Protein AF-A0A7K7DND2-F1 (afdb_monomer_lite)

InterPro domains:
  IPR000719 Protein kinase domain [PF00069] (2-80)
  IPR000719 Protein kinase domain [PS50011] (1-81)
  IPR011009 Protein kinase-like domain superfamily [SSF56112] (2-79)
  IPR051138 PIM Serine/Threonine Kinase [PTHR22984] (1-78)

Foldseek 3Di:
DALCCVVPVDDDPQLVVLLVVLQVLCCVQVVDGQCPPPPPPDLPDRDDDPPDDPLSVVSSCQSSPNDSVSHDGPVVVVVRD

Structure (mmCIF, N/CA/C/O backbone):
data_AF-A0A7K7DND2-F1
#
_entry.id   AF-A0A7K7DND2-F1
#
loop_
_atom_site.group_PDB
_atom_site.id
_atom_site.type_symbol
_atom_site.label_atom_id
_atom_site.label_alt_id
_atom_site.label_comp_id
_atom_site.label_asym_id
_atom_site.label_entity_id
_atom_site.label_seq_id
_atom_site.pdbx_PDB_ins_code
_atom_site.Cartn_x
_atom_site.Cartn_y
_atom_site.Cartn_z
_atom_site.occupancy
_atom_site.B_iso_or_equiv
_atom_site.auth_seq_id
_atom_site.auth_comp_id
_atom_site.auth_asym_id
_atom_site.auth_atom_id
_atom_site.pdbx_PDB_model_num
ATOM 1 N N . ALA A 1 1 ? 1.166 3.770 -8.218 1.00 85.06 1 ALA A N 1
ATOM 2 C CA . ALA A 1 1 ? 2.248 2.827 -8.568 1.00 85.06 1 ALA A CA 1
ATOM 3 C C . ALA A 1 1 ? 3.237 2.783 -7.414 1.00 85.06 1 ALA A C 1
ATOM 5 O O . ALA A 1 1 ? 3.351 3.810 -6.748 1.00 85.06 1 ALA A O 1
ATOM 6 N N . PRO A 1 2 ? 3.902 1.649 -7.155 1.00 92.69 2 PRO A N 1
ATOM 7 C CA . PRO A 1 2 ? 4.896 1.576 -6.095 1.00 92.69 2 PRO A CA 1
ATOM 8 C C . PRO A 1 2 ? 6.155 2.404 -6.451 1.00 92.69 2 PRO A C 1
ATOM 10 O O . PRO A 1 2 ? 6.373 2.710 -7.635 1.00 92.69 2 PRO A O 1
ATOM 13 N N . PRO A 1 3 ? 6.974 2.808 -5.464 1.00 91.56 3 PRO A N 1
ATOM 14 C CA . PRO A 1 3 ? 8.138 3.670 -5.680 1.00 91.56 3 PRO A CA 1
ATOM 15 C C . PRO A 1 3 ? 9.148 3.093 -6.679 1.00 91.56 3 PRO A C 1
ATOM 17 O O . PRO A 1 3 ? 9.637 3.823 -7.541 1.00 91.56 3 PRO A O 1
ATOM 20 N N . GLU A 1 4 ? 9.409 1.785 -6.623 1.00 93.31 4 GLU A N 1
ATOM 21 C CA . GLU A 1 4 ? 10.364 1.085 -7.487 1.00 93.31 4 GLU A CA 1
ATOM 22 C C . GLU A 1 4 ? 9.985 1.149 -8.973 1.00 93.31 4 GLU A C 1
ATOM 24 O O . GLU A 1 4 ? 10.859 1.324 -9.818 1.00 93.31 4 GLU A O 1
ATOM 29 N N . TRP A 1 5 ? 8.689 1.144 -9.304 1.00 93.69 5 TRP A N 1
ATOM 30 C CA . TRP A 1 5 ? 8.236 1.356 -10.681 1.00 93.69 5 TRP A CA 1
ATOM 31 C C . TRP A 1 5 ? 8.600 2.757 -11.169 1.00 93.69 5 TRP A C 1
ATOM 33 O O . TRP A 1 5 ? 9.087 2.933 -12.282 1.00 93.69 5 TRP A O 1
ATOM 43 N N . THR A 1 6 ? 8.374 3.759 -10.320 1.00 89.00 6 THR A N 1
ATOM 44 C CA . THR A 1 6 ? 8.633 5.162 -10.663 1.00 89.00 6 THR A CA 1
ATOM 45 C C . THR A 1 6 ? 10.132 5.439 -10.775 1.00 89.00 6 THR A C 1
ATOM 47 O O . THR A 1 6 ? 10.541 6.265 -11.586 1.00 89.00 6 THR A O 1
ATOM 50 N N . HIS A 1 7 ? 10.950 4.764 -9.963 1.00 88.31 7 HIS A N 1
ATOM 51 C CA . HIS A 1 7 ? 12.389 4.998 -9.902 1.00 88.31 7 HIS A CA 1
ATOM 52 C C . HIS A 1 7 ? 13.193 4.147 -10.895 1.00 88.31 7 HIS A C 1
ATOM 54 O O . HIS A 1 7 ? 14.121 4.658 -11.516 1.00 88.31 7 HIS A O 1
ATOM 60 N N . PHE A 1 8 ? 12.830 2.875 -11.068 1.00 92.69 8 PHE A N 1
ATOM 61 C CA . PHE A 1 8 ? 13.602 1.908 -11.852 1.00 92.69 8 PHE A CA 1
ATOM 62 C C . PHE A 1 8 ? 12.879 1.393 -13.103 1.00 92.69 8 PHE A C 1
ATOM 64 O O . PHE A 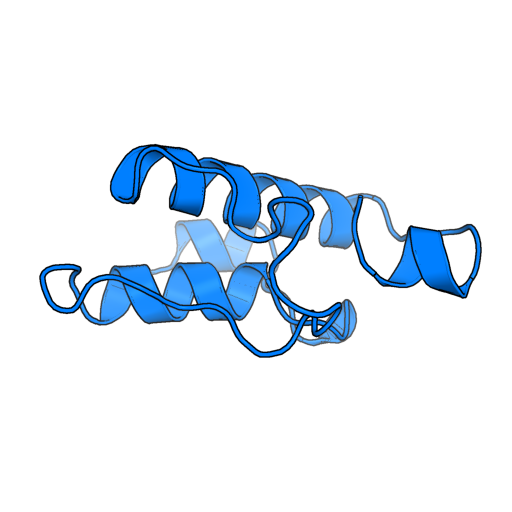1 8 ? 13.512 0.770 -13.952 1.00 92.69 8 PHE A O 1
ATOM 71 N N . GLY A 1 9 ? 11.570 1.625 -13.238 1.00 94.88 9 GLY A N 1
ATOM 72 C CA . GLY A 1 9 ? 10.776 1.119 -14.364 1.00 94.88 9 GLY A CA 1
ATOM 73 C C . GLY A 1 9 ? 10.450 -0.375 -14.289 1.00 94.88 9 GLY A C 1
ATOM 74 O O . GLY A 1 9 ? 10.001 -0.951 -15.276 1.00 94.88 9 GLY A O 1
ATOM 75 N N . TRP A 1 10 ? 10.666 -1.020 -13.140 1.00 95.44 10 TRP A N 1
ATOM 76 C CA . TRP A 1 10 ? 10.300 -2.416 -12.895 1.00 95.44 10 TRP A CA 1
ATOM 77 C C . TRP A 1 10 ? 9.904 -2.623 -11.428 1.00 95.44 10 TRP A C 1
ATOM 79 O O . TRP A 1 10 ? 10.204 -1.797 -10.568 1.00 95.44 10 TRP A O 1
ATOM 89 N N . TYR A 1 11 ? 9.180 -3.707 -11.152 1.00 96.94 11 TYR A N 1
ATOM 90 C CA . TYR A 1 11 ? 8.762 -4.094 -9.805 1.00 96.94 11 TYR A CA 1
ATOM 91 C C . TYR A 1 11 ? 8.556 -5.609 -9.715 1.00 96.94 11 TYR A C 1
ATOM 93 O O . TYR A 1 11 ? 8.283 -6.270 -10.719 1.00 96.94 11 TYR A O 1
ATOM 101 N N . HIS A 1 12 ? 8.630 -6.152 -8.500 1.00 96.06 12 HIS A N 1
ATOM 102 C CA . HIS A 1 12 ? 8.187 -7.516 -8.214 1.00 96.06 12 HIS A CA 1
ATOM 103 C C . HIS A 1 12 ? 6.677 -7.533 -7.961 1.00 96.06 12 HIS A C 1
ATOM 105 O O . HIS A 1 12 ? 6.169 -6.730 -7.178 1.00 96.06 12 HIS A O 1
ATOM 111 N N . GLY A 1 13 ? 5.954 -8.437 -8.630 1.00 96.44 13 GLY A N 1
ATOM 112 C CA . GLY A 1 13 ? 4.486 -8.469 -8.603 1.00 96.44 13 GLY A CA 1
ATOM 113 C C . GLY A 1 13 ? 3.896 -8.627 -7.200 1.00 96.44 13 GLY A C 1
ATOM 114 O O . GLY A 1 13 ? 2.927 -7.951 -6.867 1.00 96.44 13 GLY A O 1
ATOM 115 N N . GLU A 1 14 ? 4.515 -9.455 -6.362 1.00 96.31 14 GLU A N 1
ATOM 116 C CA . GLU A 1 14 ? 4.095 -9.675 -4.975 1.00 96.31 14 GLU A CA 1
ATOM 117 C C . GLU A 1 14 ? 4.224 -8.395 -4.137 1.00 96.31 14 GLU A C 1
ATOM 119 O O . GLU A 1 14 ? 3.222 -7.864 -3.662 1.00 96.31 14 GLU A O 1
ATOM 124 N N . ALA A 1 15 ? 5.420 -7.804 -4.073 1.00 96.81 15 ALA A N 1
ATOM 125 C CA . ALA A 1 15 ? 5.646 -6.558 -3.340 1.00 96.81 15 ALA A CA 1
ATOM 126 C C . ALA A 1 15 ? 4.784 -5.390 -3.861 1.00 96.81 15 ALA A C 1
ATOM 128 O O . ALA A 1 15 ? 4.359 -4.529 -3.087 1.00 96.81 15 ALA A O 1
ATOM 129 N N . ALA A 1 16 ? 4.503 -5.341 -5.167 1.00 96.75 16 ALA A N 1
ATOM 130 C CA . ALA A 1 16 ? 3.608 -4.346 -5.760 1.00 96.75 16 ALA A CA 1
ATOM 131 C C . ALA A 1 16 ? 2.127 -4.591 -5.415 1.00 96.75 16 ALA A C 1
ATOM 133 O O . ALA A 1 16 ? 1.349 -3.637 -5.302 1.00 96.75 16 ALA A O 1
ATOM 134 N N . THR A 1 17 ? 1.734 -5.852 -5.225 1.00 96.88 17 THR A N 1
ATOM 135 C CA . THR A 1 17 ? 0.400 -6.223 -4.739 1.00 96.88 17 THR A CA 1
ATOM 136 C C . THR A 1 17 ? 0.225 -5.754 -3.302 1.00 96.88 17 THR A C 1
ATOM 138 O O . THR A 1 17 ? -0.742 -5.054 -3.016 1.00 96.88 17 THR A O 1
ATOM 141 N N . ILE A 1 18 ? 1.203 -6.023 -2.436 1.00 97.88 18 ILE A N 1
ATOM 142 C CA . ILE A 1 18 ? 1.209 -5.577 -1.035 1.00 97.88 18 ILE A CA 1
ATOM 143 C C . ILE A 1 18 ? 1.134 -4.053 -0.934 1.00 97.88 18 ILE A C 1
ATOM 145 O O . ILE A 1 18 ? 0.312 -3.513 -0.195 1.00 97.88 18 ILE A O 1
ATOM 149 N N . TRP A 1 19 ? 1.904 -3.344 -1.763 1.00 95.94 19 TRP A N 1
ATOM 150 C CA . TRP A 1 19 ? 1.790 -1.891 -1.876 1.00 95.94 19 TRP A CA 1
ATOM 151 C C . TRP A 1 19 ? 0.359 -1.455 -2.216 1.00 95.94 19 TRP A C 1
ATOM 153 O O . TRP A 1 19 ? -0.204 -0.569 -1.577 1.00 95.94 19 TRP A O 1
ATOM 163 N N . SER A 1 20 ? -0.247 -2.084 -3.225 1.00 96.12 20 SER A N 1
ATOM 164 C CA . SER A 1 20 ? -1.602 -1.749 -3.680 1.00 96.12 20 SER A CA 1
ATOM 165 C C . SER A 1 20 ? -2.664 -2.053 -2.616 1.00 96.12 20 SER A C 1
ATOM 167 O O . SER A 1 20 ? -3.604 -1.274 -2.464 1.00 96.12 20 SER A O 1
ATOM 169 N N . LEU A 1 21 ? -2.485 -3.124 -1.839 1.00 96.75 21 LEU A N 1
ATOM 170 C CA . LEU A 1 21 ? -3.320 -3.438 -0.678 1.00 96.75 21 LEU A CA 1
ATOM 171 C C . LEU A 1 2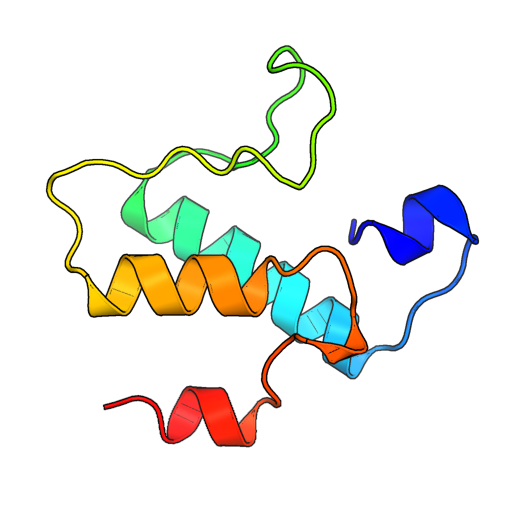1 ? -3.181 -2.378 0.421 1.00 96.75 21 LEU A C 1
ATOM 173 O O . LEU A 1 21 ? -4.195 -1.938 0.953 1.00 96.75 21 LEU A O 1
ATOM 177 N N . GLY A 1 22 ? -1.968 -1.893 0.697 1.00 95.44 22 GLY A N 1
ATOM 178 C CA . GLY A 1 22 ? -1.741 -0.788 1.634 1.00 95.44 22 GLY A CA 1
ATOM 179 C C . GLY A 1 22 ? -2.446 0.508 1.218 1.00 95.44 22 GLY A C 1
ATOM 180 O O . GLY A 1 22 ? -3.061 1.177 2.050 1.00 95.44 22 GLY A O 1
ATOM 181 N N . ILE A 1 23 ? -2.422 0.840 -0.081 1.00 94.56 23 ILE A N 1
ATOM 182 C CA . ILE A 1 23 ? -3.172 1.984 -0.631 1.00 94.56 23 ILE A CA 1
ATOM 183 C C . ILE A 1 23 ? -4.674 1.789 -0.417 1.00 94.56 23 ILE A C 1
ATOM 185 O O . ILE A 1 23 ? -5.348 2.705 0.053 1.00 94.56 23 ILE A O 1
ATOM 189 N N . LEU A 1 24 ? -5.195 0.606 -0.757 1.00 95.25 24 LEU A N 1
ATOM 190 C CA . LEU A 1 24 ? -6.615 0.293 -0.631 1.00 95.25 24 LEU A CA 1
ATOM 191 C C . LEU A 1 24 ? -7.071 0.353 0.831 1.00 95.25 24 LEU A C 1
ATOM 193 O O . LEU A 1 24 ? -8.088 0.975 1.124 1.00 95.25 24 LEU A O 1
ATOM 197 N N . LEU A 1 25 ? -6.303 -0.237 1.750 1.00 94.75 25 LEU A N 1
ATOM 198 C CA . LEU A 1 25 ? -6.586 -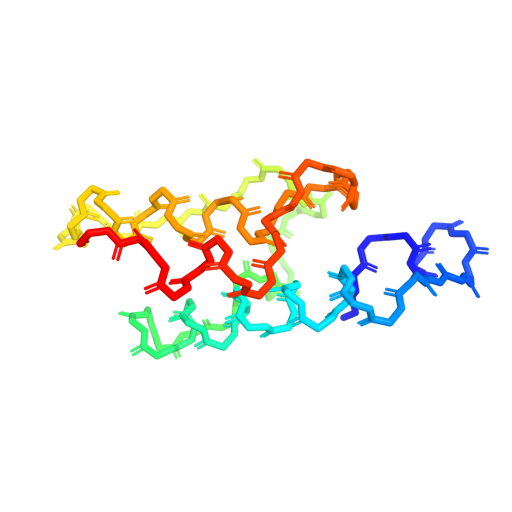0.202 3.182 1.00 94.75 25 LEU A CA 1
ATOM 199 C C . LEU A 1 25 ? -6.640 1.235 3.695 1.00 94.75 25 LEU A C 1
ATOM 201 O O . LEU A 1 25 ? -7.624 1.615 4.326 1.00 94.75 25 LEU A O 1
ATOM 205 N N . HIS A 1 26 ? -5.643 2.055 3.349 1.00 93.81 26 HIS A N 1
ATOM 206 C CA . HIS A 1 26 ? -5.662 3.479 3.668 1.00 93.81 26 HIS A CA 1
ATOM 207 C C . HIS A 1 26 ? -6.931 4.160 3.140 1.00 93.81 26 HIS A C 1
ATOM 209 O O . HIS A 1 26 ? -7.593 4.887 3.875 1.00 93.81 26 HIS A O 1
ATOM 215 N N . GLN A 1 27 ? -7.304 3.924 1.880 1.00 93.12 27 GLN A N 1
ATOM 216 C CA . GLN A 1 27 ? -8.505 4.521 1.290 1.00 93.12 27 GLN A CA 1
ATOM 217 C C . GLN A 1 27 ? -9.790 4.092 2.004 1.00 93.12 27 GLN A C 1
ATOM 219 O O . GLN A 1 27 ? -10.684 4.918 2.170 1.00 93.12 27 GLN A O 1
ATOM 224 N N . MET A 1 28 ? -9.884 2.841 2.460 1.00 94.69 28 MET A N 1
ATOM 225 C CA . MET A 1 28 ? -11.049 2.355 3.205 1.00 94.69 28 MET A CA 1
ATOM 226 C C . MET A 1 28 ? -11.193 3.031 4.572 1.00 94.69 28 MET A C 1
ATOM 228 O O . MET A 1 28 ? -12.315 3.315 4.985 1.00 94.69 28 MET A O 1
ATOM 232 N N . VAL A 1 29 ? -10.082 3.304 5.266 1.0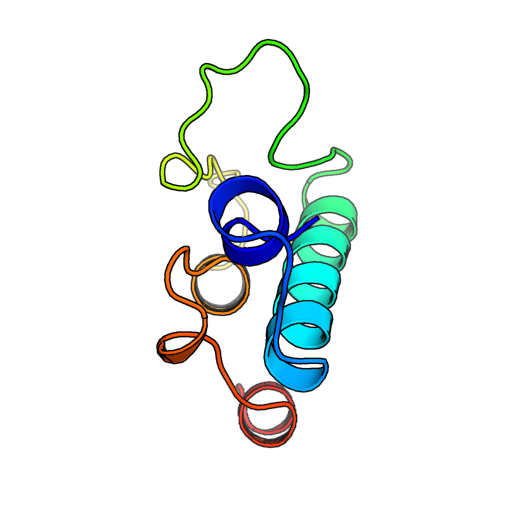0 93.56 29 VAL A N 1
ATOM 233 C CA . VAL A 1 29 ? -10.119 3.841 6.639 1.00 93.56 29 VAL A CA 1
ATOM 234 C C . VAL A 1 29 ? -10.026 5.369 6.715 1.00 93.56 29 VAL A C 1
ATOM 236 O O . VAL A 1 29 ? -10.575 5.967 7.637 1.00 93.56 29 VAL A O 1
ATOM 239 N N . CYS A 1 30 ? -9.363 6.012 5.751 1.00 90.19 30 CYS A N 1
ATOM 240 C CA . CYS A 1 30 ? -9.189 7.468 5.693 1.00 90.19 30 CYS A CA 1
ATOM 241 C C . CYS A 1 30 ? -10.130 8.146 4.684 1.00 90.19 30 CYS A C 1
ATOM 243 O O . CYS A 1 30 ? -10.305 9.359 4.740 1.00 90.19 30 CYS A O 1
ATOM 245 N N . GLY A 1 31 ? -10.712 7.399 3.738 1.00 90.00 31 GLY A N 1
ATOM 246 C CA . GLY A 1 31 ? -11.577 7.940 2.681 1.00 90.00 31 GLY A CA 1
ATOM 247 C C . GLY A 1 31 ? -10.841 8.657 1.542 1.00 90.00 31 GLY A C 1
ATOM 248 O O . GLY A 1 31 ? -11.480 9.131 0.604 1.00 90.00 31 GLY A O 1
ATOM 249 N N . GLU A 1 32 ? -9.508 8.732 1.586 1.00 87.81 32 GLU A N 1
ATOM 250 C CA . GLU A 1 32 ? -8.693 9.443 0.598 1.00 87.81 32 GLU A CA 1
ATOM 251 C C . GLU A 1 32 ? -7.432 8.671 0.192 1.00 87.81 32 GLU A C 1
ATOM 253 O O . GLU A 1 32 ? -6.971 7.753 0.877 1.00 87.81 32 GLU A O 1
ATOM 258 N N . HIS A 1 33 ? -6.868 9.034 -0.963 1.00 88.25 33 HIS A N 1
ATOM 259 C CA . HIS A 1 33 ? -5.643 8.418 -1.466 1.00 88.25 33 HIS A CA 1
ATOM 260 C C . HIS A 1 33 ? -4.411 8.977 -0.721 1.00 88.25 33 HIS A C 1
ATOM 262 O O . HIS A 1 33 ? -4.227 10.200 -0.722 1.00 88.25 33 HIS A O 1
ATOM 268 N N . PRO A 1 34 ? -3.520 8.120 -0.173 1.00 85.75 34 PRO A N 1
ATOM 269 C CA . PRO A 1 34 ? -2.440 8.541 0.733 1.00 85.75 34 PRO A CA 1
ATOM 270 C C . PRO A 1 34 ? -1.402 9.472 0.090 1.00 85.75 34 PRO A C 1
ATOM 272 O O . PRO A 1 34 ? -0.771 10.267 0.775 1.00 85.75 34 PRO A O 1
ATOM 275 N N . PHE A 1 35 ? -1.232 9.400 -1.235 1.00 82.94 35 PHE A N 1
ATOM 276 C CA . PHE A 1 35 ? -0.228 10.173 -1.987 1.00 82.94 35 PHE A CA 1
ATOM 277 C C . PHE A 1 35 ? -0.847 11.166 -2.985 1.00 82.94 35 PHE A C 1
ATOM 279 O O . PHE A 1 35 ? -0.401 11.279 -4.127 1.00 82.94 35 PHE A O 1
ATOM 286 N N . SER A 1 36 ? -1.938 11.834 -2.601 1.00 69.94 36 SER A N 1
ATOM 287 C CA . SER A 1 36 ? -2.621 12.797 -3.476 1.00 69.94 36 SER A CA 1
ATOM 288 C C . SER A 1 36 ? -1.709 13.963 -3.895 1.00 69.94 36 SER A C 1
ATOM 290 O O . SER A 1 36 ? -0.926 14.501 -3.110 1.00 69.94 36 SER A O 1
ATOM 292 N N . ARG A 1 37 ? -1.806 14.345 -5.175 1.00 56.38 37 ARG A N 1
ATOM 293 C CA . ARG A 1 37 ? -0.920 15.304 -5.855 1.00 56.38 37 ARG A CA 1
ATOM 294 C C . ARG A 1 37 ? -1.010 16.687 -5.187 1.00 56.38 37 ARG A C 1
ATOM 296 O O . ARG A 1 37 ? -2.032 17.352 -5.306 1.00 56.38 37 ARG A O 1
ATOM 303 N N . GLY A 1 38 ? 0.051 17.114 -4.501 1.00 54.66 38 GLY A N 1
ATOM 304 C CA . GLY A 1 38 ? 0.116 18.408 -3.800 1.00 54.66 38 GLY A CA 1
ATOM 305 C C . GLY A 1 38 ? 0.757 18.329 -2.413 1.00 54.66 38 GLY A C 1
ATOM 306 O O . GLY A 1 38 ? 1.323 19.314 -1.949 1.00 54.66 38 GLY A O 1
ATOM 307 N N . GLN A 1 39 ? 0.752 17.146 -1.796 1.00 54.88 39 GLN A N 1
ATOM 308 C CA . GLN A 1 39 ? 1.589 16.835 -0.638 1.00 54.88 39 GLN A CA 1
ATOM 309 C C . GLN A 1 39 ? 2.975 16.466 -1.179 1.00 54.88 39 GLN A C 1
ATOM 311 O O . GLN A 1 39 ? 3.087 15.574 -2.020 1.00 54.88 39 GLN A O 1
ATOM 316 N N . GLY A 1 40 ? 4.012 17.223 -0.813 1.00 49.06 40 GLY A N 1
ATOM 317 C CA . GLY A 1 40 ? 5.355 17.094 -1.387 1.00 49.06 40 GLY A CA 1
ATOM 318 C C . GLY A 1 40 ? 5.818 15.637 -1.457 1.00 49.06 40 GLY A C 1
ATOM 319 O O . GLY A 1 40 ? 5.801 14.945 -0.444 1.00 49.06 40 GLY A O 1
ATOM 320 N N . ASN A 1 41 ? 6.201 15.198 -2.664 1.00 52.56 41 ASN A N 1
ATOM 321 C CA . ASN A 1 41 ? 6.693 13.864 -3.035 1.00 52.56 41 ASN A CA 1
ATOM 322 C C . ASN A 1 41 ? 7.633 13.241 -1.990 1.00 52.56 41 ASN A C 1
ATOM 324 O O . ASN A 1 41 ? 8.855 13.253 -2.126 1.00 52.56 41 ASN A O 1
ATOM 328 N N . SER A 1 42 ? 7.071 12.638 -0.959 1.00 59.94 42 SER A N 1
ATOM 329 C CA . SER A 1 42 ? 7.838 11.886 0.009 1.00 59.94 42 SER A CA 1
ATOM 330 C C . SER A 1 42 ? 7.003 10.682 0.373 1.00 59.94 42 SER A C 1
ATOM 332 O O . SER A 1 42 ? 6.146 10.720 1.247 1.00 59.94 42 SER A O 1
ATOM 334 N N . TRP A 1 43 ? 7.300 9.576 -0.305 1.00 65.38 43 TRP A N 1
ATOM 335 C CA . TRP A 1 43 ? 6.831 8.232 0.028 1.00 65.38 43 TRP A CA 1
ATOM 336 C C . TRP A 1 43 ? 7.062 7.848 1.514 1.00 65.38 43 TRP A C 1
ATOM 338 O O . TRP A 1 43 ? 6.650 6.775 1.926 1.00 65.38 43 TRP A O 1
ATOM 348 N N . GLY A 1 44 ? 7.709 8.709 2.317 1.00 58.56 44 GLY A N 1
ATOM 349 C CA . GLY A 1 44 ? 7.965 8.557 3.748 1.00 58.56 44 GLY A CA 1
ATOM 350 C C . GLY A 1 44 ? 7.136 9.434 4.703 1.00 58.56 44 GLY A C 1
ATOM 351 O O . GLY A 1 44 ? 7.322 9.294 5.907 1.00 58.56 44 GLY A O 1
ATOM 352 N N . GLN A 1 45 ? 6.232 10.313 4.244 1.00 67.62 45 GLN A N 1
ATOM 353 C CA . GLN A 1 45 ? 5.304 11.035 5.139 1.00 67.62 45 GLN A CA 1
ATOM 354 C C . GLN A 1 45 ? 3.860 10.574 4.930 1.00 67.62 45 GLN A C 1
ATOM 356 O O . GLN A 1 45 ? 3.013 11.287 4.400 1.00 67.62 45 GLN A O 1
ATOM 361 N N . LEU A 1 46 ? 3.579 9.351 5.379 1.00 83.06 46 LEU A N 1
ATOM 362 C CA . LEU A 1 46 ? 2.212 8.865 5.506 1.00 83.06 46 LEU A CA 1
ATOM 363 C C . LEU A 1 46 ? 1.569 9.482 6.759 1.00 83.06 46 LEU A C 1
ATOM 365 O O . LEU A 1 46 ? 1.903 9.113 7.888 1.00 83.06 46 LEU A O 1
ATOM 369 N N . SER A 1 47 ? 0.649 10.424 6.561 1.00 82.00 47 SER A N 1
ATOM 370 C CA . SER A 1 47 ? -0.170 10.972 7.644 1.00 82.00 47 SER A CA 1
ATOM 371 C C . SER A 1 47 ? -1.374 10.067 7.883 1.00 82.00 47 SER A C 1
ATOM 373 O O . SER A 1 47 ? -2.125 9.788 6.953 1.00 82.00 47 SER A O 1
ATOM 375 N N . LEU A 1 48 ? -1.560 9.609 9.122 1.00 88.25 48 LEU A N 1
ATOM 376 C CA . LEU A 1 48 ? -2.680 8.752 9.512 1.00 88.25 48 LEU A CA 1
ATOM 377 C C . LEU A 1 48 ? -3.503 9.424 10.620 1.00 88.25 48 LEU A C 1
ATOM 379 O O . LEU A 1 48 ? -2.911 9.975 11.556 1.00 88.25 48 LEU A O 1
ATOM 383 N N . PRO A 1 49 ? -4.846 9.359 10.569 1.00 87.12 49 PRO A N 1
ATOM 384 C CA . PRO A 1 49 ? -5.710 9.911 11.606 1.00 87.12 49 PRO A CA 1
ATOM 385 C C . PRO A 1 49 ? -5.386 9.366 13.002 1.00 87.12 49 PRO A C 1
ATOM 387 O O . PRO A 1 49 ? -5.152 8.170 13.187 1.00 87.12 49 PRO A O 1
ATOM 390 N N . GLN A 1 50 ? -5.440 10.233 14.019 1.00 87.50 50 GLN A N 1
ATOM 391 C CA . GLN A 1 50 ? -5.181 9.826 15.406 1.00 87.50 50 GLN A CA 1
ATOM 392 C C . GLN A 1 50 ? -6.160 8.753 15.901 1.00 87.50 50 GLN A C 1
ATOM 394 O O . GLN A 1 50 ? -5.734 7.873 16.644 1.00 87.50 50 GLN A O 1
ATOM 399 N N . GLY A 1 51 ? -7.416 8.786 15.444 1.00 92.19 51 GLY A N 1
ATOM 400 C CA . GLY A 1 51 ? -8.475 7.857 15.855 1.00 92.19 51 GLY A CA 1
ATOM 401 C C . GLY A 1 51 ? -8.380 6.434 15.292 1.00 92.19 51 GLY A C 1
ATOM 402 O O . GLY A 1 51 ? -9.177 5.595 15.695 1.00 92.19 51 GLY A O 1
ATOM 403 N N . LEU A 1 52 ? -7.438 6.142 14.386 1.00 93.56 52 LEU A N 1
ATOM 404 C CA . LEU A 1 52 ? -7.200 4.763 13.945 1.00 93.56 52 LEU A CA 1
ATOM 405 C C . LEU A 1 52 ? -6.472 3.962 15.029 1.00 93.56 52 LEU A C 1
ATOM 407 O O . LEU A 1 52 ? -5.628 4.508 15.752 1.00 93.56 52 LEU A O 1
ATOM 411 N N . SER A 1 53 ? -6.772 2.665 15.102 1.00 95.06 53 SER A N 1
ATOM 412 C CA . SER A 1 53 ? -6.055 1.744 15.982 1.00 95.06 53 SER A CA 1
ATOM 413 C C . SER A 1 53 ? -4.568 1.702 15.622 1.00 95.06 53 SER A C 1
ATOM 415 O O . SER A 1 53 ? -4.173 2.035 14.498 1.00 95.06 53 SER A O 1
ATOM 417 N N . GLN A 1 54 ? -3.725 1.368 16.595 1.00 93.50 54 GLN A N 1
ATOM 418 C CA . GLN A 1 54 ? -2.282 1.353 16.371 1.00 93.50 54 GLN A CA 1
ATOM 419 C C . GLN A 1 54 ? -1.907 0.235 15.391 1.00 93.50 54 GLN A C 1
ATOM 421 O O . GLN A 1 54 ? -1.129 0.469 14.473 1.00 93.50 54 GLN A O 1
ATOM 426 N N . GLU A 1 55 ? -2.582 -0.904 15.507 1.00 94.06 55 GLU A N 1
ATOM 427 C CA . GLU A 1 55 ? -2.459 -2.083 14.653 1.00 94.06 55 GLU A CA 1
ATOM 428 C C . GLU A 1 55 ? -2.737 -1.720 13.189 1.00 94.06 55 GLU A C 1
ATOM 430 O O . GLU A 1 55 ? -1.909 -1.939 12.310 1.00 94.06 55 GLU A O 1
ATOM 435 N N . CYS A 1 56 ? -3.849 -1.022 12.925 1.00 93.62 56 CYS A N 1
ATOM 436 C CA . CYS A 1 56 ? -4.189 -0.569 11.578 1.00 93.62 56 CYS A CA 1
ATOM 437 C C . CYS A 1 56 ? -3.133 0.394 11.018 1.00 93.62 56 CYS A C 1
ATOM 439 O O . CYS A 1 56 ? -2.754 0.304 9.849 1.00 93.62 56 CYS A O 1
ATOM 441 N N . LYS A 1 57 ? -2.632 1.319 11.847 1.00 93.75 57 LYS A N 1
ATOM 442 C CA . LYS A 1 57 ? -1.596 2.263 11.414 1.00 93.75 57 LYS A CA 1
ATOM 443 C C . LYS A 1 57 ? -0.298 1.547 11.053 1.00 93.75 57 LYS A C 1
ATOM 445 O O . LYS A 1 57 ? 0.346 1.930 10.076 1.00 93.75 57 LYS A O 1
ATOM 450 N N . ASP A 1 58 ? 0.084 0.548 11.834 1.00 93.75 58 ASP A N 1
ATOM 451 C CA . ASP A 1 58 ? 1.320 -0.200 11.634 1.00 93.75 58 ASP A CA 1
ATOM 452 C C . ASP A 1 58 ? 1.222 -1.104 10.407 1.00 93.75 58 ASP A C 1
ATOM 454 O O . ASP A 1 58 ? 2.125 -1.070 9.570 1.00 93.75 58 ASP A O 1
ATOM 458 N N . LEU A 1 59 ? 0.076 -1.756 10.196 1.00 94.81 59 LEU A N 1
ATOM 459 C CA . LEU A 1 59 ? -0.204 -2.530 8.989 1.00 94.81 59 LEU A CA 1
ATOM 460 C C . LEU A 1 59 ? -0.112 -1.676 7.717 1.00 94.81 59 LEU A C 1
ATOM 462 O O . LEU A 1 59 ? 0.561 -2.052 6.753 1.00 94.81 59 LEU A O 1
ATOM 466 N N . ILE A 1 60 ? -0.734 -0.487 7.711 1.00 94.56 60 ILE A N 1
ATOM 467 C CA . ILE A 1 60 ? -0.669 0.423 6.5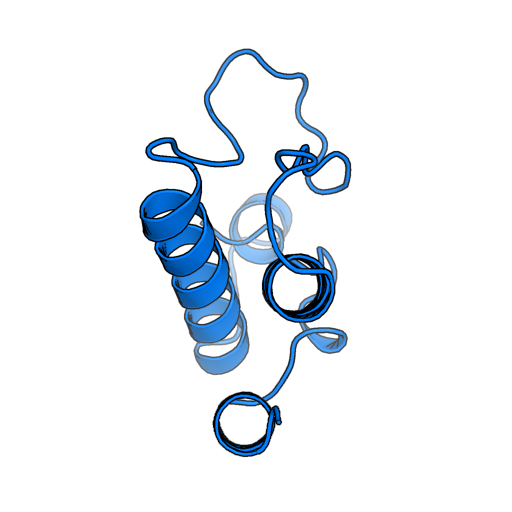56 1.00 94.56 60 ILE A CA 1
ATOM 468 C C . ILE A 1 60 ? 0.779 0.859 6.300 1.00 94.56 60 ILE A C 1
ATOM 470 O O . ILE A 1 60 ? 1.220 0.861 5.149 1.00 94.56 60 ILE A O 1
ATOM 474 N N . ARG A 1 61 ? 1.534 1.222 7.346 1.00 93.69 61 ARG A N 1
ATOM 475 C CA . ARG A 1 61 ? 2.945 1.618 7.197 1.00 93.69 61 ARG A CA 1
ATOM 476 C C . ARG A 1 61 ? 3.801 0.483 6.659 1.00 93.69 61 ARG A C 1
ATOM 478 O O . ARG A 1 61 ? 4.631 0.737 5.794 1.00 93.69 61 ARG A O 1
ATOM 485 N N . TRP A 1 62 ? 3.577 -0.738 7.131 1.00 95.12 62 TRP A N 1
ATOM 486 C CA . TRP A 1 62 ? 4.332 -1.909 6.704 1.00 95.12 62 TRP A CA 1
ATOM 487 C C . TRP A 1 62 ? 4.084 -2.234 5.226 1.00 95.12 62 TRP A C 1
ATOM 489 O O . TRP A 1 62 ? 5.029 -2.417 4.457 1.00 95.12 62 TRP A O 1
ATOM 499 N N . CYS A 1 63 ? 2.821 -2.187 4.787 1.00 95.81 63 CYS A N 1
ATOM 500 C CA . CYS A 1 63 ? 2.460 -2.358 3.377 1.00 95.81 63 CYS A CA 1
ATOM 501 C C . CYS A 1 63 ? 3.048 -1.257 2.478 1.00 95.81 63 CYS A C 1
ATOM 503 O O . CYS A 1 63 ? 3.448 -1.519 1.341 1.00 95.81 63 CYS A O 1
ATOM 505 N N . LEU A 1 64 ? 3.085 -0.018 2.978 1.00 94.56 64 LEU A N 1
ATOM 506 C CA . LEU A 1 64 ? 3.552 1.167 2.253 1.00 94.56 64 LEU A CA 1
ATOM 507 C C . LEU A 1 64 ? 5.038 1.486 2.493 1.00 94.56 64 LEU A C 1
ATOM 509 O O . LEU A 1 64 ? 5.476 2.612 2.246 1.00 94.56 64 LEU A O 1
ATOM 513 N N . SER A 1 65 ? 5.836 0.498 2.911 1.00 93.88 65 SER A N 1
ATOM 514 C CA . SER A 1 65 ? 7.293 0.622 2.979 1.00 93.88 65 SER A CA 1
ATOM 515 C C . SER A 1 65 ? 7.881 0.979 1.611 1.00 93.88 65 SER A C 1
ATOM 517 O O . SER A 1 65 ? 7.601 0.336 0.589 1.00 93.88 65 SER A O 1
ATOM 519 N N . VAL A 1 66 ? 8.723 2.020 1.589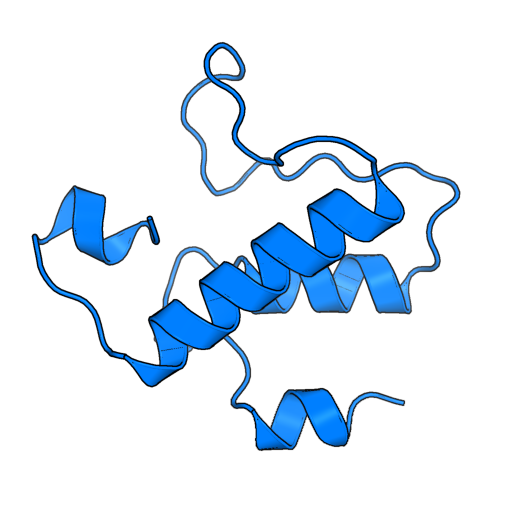 1.00 92.19 66 VAL A N 1
ATOM 520 C CA . VAL A 1 66 ? 9.355 2.529 0.359 1.00 92.19 66 VAL A CA 1
ATOM 521 C C . VAL A 1 66 ? 10.219 1.455 -0.291 1.00 92.19 66 VAL A C 1
ATOM 523 O O . VAL A 1 66 ? 10.133 1.235 -1.497 1.00 92.19 66 VAL A O 1
ATOM 526 N N . ASN A 1 67 ? 11.024 0.772 0.519 1.00 93.12 67 ASN A N 1
ATOM 527 C CA . ASN A 1 67 ? 11.781 -0.389 0.093 1.00 93.12 67 ASN A CA 1
ATOM 528 C C . ASN A 1 67 ? 10.841 -1.597 -0.024 1.00 93.12 67 ASN A C 1
ATOM 530 O O . ASN A 1 67 ? 10.183 -1.984 0.940 1.00 93.12 67 ASN A O 1
ATOM 534 N N . SER A 1 68 ? 10.794 -2.200 -1.211 1.00 95.25 68 SER A N 1
ATOM 535 C CA . SER A 1 68 ? 9.945 -3.357 -1.506 1.00 95.25 68 SER A CA 1
ATOM 536 C C . SER A 1 68 ? 10.259 -4.588 -0.660 1.00 95.25 68 SER A C 1
ATOM 538 O O . SER A 1 68 ? 9.375 -5.416 -0.485 1.00 95.25 68 SER A O 1
ATOM 540 N N . LEU A 1 69 ? 11.492 -4.715 -0.159 1.00 95.81 69 LEU A N 1
ATOM 541 C CA . LEU A 1 69 ? 11.916 -5.856 0.661 1.00 95.81 69 LEU A CA 1
ATOM 542 C C . LEU A 1 69 ? 11.457 -5.755 2.120 1.00 95.81 69 LEU A C 1
ATOM 544 O O . LEU A 1 69 ? 11.445 -6.764 2.813 1.00 95.81 69 LEU A O 1
ATOM 548 N N . ASP A 1 70 ? 11.073 -4.559 2.570 1.00 96.06 70 ASP A N 1
ATOM 549 C CA . ASP A 1 70 ? 10.589 -4.330 3.937 1.00 96.06 70 ASP A CA 1
ATOM 550 C C . ASP A 1 70 ? 9.064 -4.505 4.041 1.00 96.06 70 ASP A C 1
ATOM 552 O O . ASP A 1 70 ? 8.485 -4.301 5.107 1.00 96.06 70 ASP A O 1
ATOM 556 N N . ARG A 1 71 ? 8.394 -4.824 2.927 1.00 96.56 71 ARG A N 1
ATOM 557 C CA . ARG A 1 71 ? 6.950 -5.078 2.878 1.00 96.56 71 ARG A CA 1
ATOM 558 C C . ARG A 1 71 ? 6.647 -6.510 3.346 1.00 96.56 71 ARG A C 1
ATOM 560 O O . ARG A 1 71 ? 7.468 -7.393 3.100 1.00 96.56 71 ARG A O 1
ATOM 567 N N . PRO A 1 72 ? 5.482 -6.751 3.971 1.00 96.81 72 PRO A N 1
ATOM 568 C CA . PRO A 1 72 ? 5.060 -8.097 4.353 1.00 96.81 72 PRO A CA 1
ATOM 569 C C . PRO A 1 72 ? 4.824 -8.984 3.132 1.00 96.81 72 PRO A C 1
ATOM 571 O O . PRO A 1 72 ? 4.533 -8.482 2.044 1.00 96.81 72 PRO A O 1
ATOM 574 N N . THR A 1 73 ? 4.873 -10.299 3.330 1.00 95.81 73 THR A N 1
ATOM 575 C CA . THR A 1 73 ? 4.262 -11.261 2.401 1.00 95.81 73 THR A CA 1
ATOM 576 C C . THR A 1 73 ? 2.739 -11.272 2.561 1.00 95.81 73 THR A C 1
ATOM 578 O O . THR A 1 73 ? 2.188 -10.689 3.499 1.00 95.81 73 THR A O 1
ATOM 581 N N . LEU A 1 74 ? 2.017 -11.931 1.650 1.00 92.25 74 LEU A N 1
ATOM 582 C CA . LEU A 1 74 ? 0.569 -12.097 1.822 1.00 92.25 74 LEU A CA 1
ATOM 583 C C . LEU A 1 74 ? 0.248 -12.946 3.056 1.00 92.25 74 LEU A C 1
ATOM 585 O O . LEU A 1 74 ? -0.705 -12.651 3.770 1.00 92.25 74 LEU A O 1
ATOM 589 N N . GLU A 1 75 ? 1.041 -13.981 3.316 1.00 93.19 75 GLU A N 1
ATOM 590 C CA . GLU A 1 75 ? 0.898 -14.856 4.474 1.00 93.19 75 GLU A CA 1
ATOM 591 C C . GLU A 1 75 ? 1.074 -14.091 5.790 1.00 93.19 75 GLU A C 1
ATOM 593 O O . GLU A 1 75 ? 0.278 -14.291 6.710 1.00 93.19 75 GLU A O 1
ATOM 598 N N . ASP A 1 76 ? 2.050 -13.179 5.857 1.00 92.75 76 ASP A N 1
ATOM 599 C CA . ASP A 1 76 ? 2.253 -12.305 7.017 1.00 92.75 76 ASP A CA 1
ATOM 600 C C . ASP A 1 76 ? 1.011 -11.447 7.300 1.00 92.75 76 ASP A C 1
ATOM 602 O O . ASP A 1 76 ? 0.597 -11.332 8.451 1.00 92.75 76 ASP A O 1
ATOM 606 N N . LEU A 1 77 ? 0.367 -10.903 6.257 1.00 88.31 77 LEU A N 1
ATOM 607 C CA . LEU A 1 77 ? -0.860 -10.106 6.401 1.00 88.31 77 LEU A CA 1
ATOM 608 C C . LEU A 1 77 ? -2.040 -10.915 6.951 1.00 88.31 77 LEU A C 1
ATOM 610 O O . LEU A 1 77 ? -2.864 -10.372 7.679 1.00 88.31 77 LEU A O 1
ATOM 614 N N . PHE A 1 78 ? -2.154 -12.198 6.598 1.00 83.25 78 PHE A N 1
ATOM 615 C CA . PHE A 1 78 ? -3.215 -13.066 7.124 1.00 83.25 78 PHE A CA 1
ATOM 616 C C . PHE A 1 78 ? -2.958 -13.530 8.560 1.00 83.25 78 PHE A C 1
ATOM 618 O O . PHE A 1 78 ? -3.890 -13.986 9.223 1.00 83.25 78 PHE A O 1
ATOM 625 N N . CYS A 1 79 ? -1.709 -13.447 9.017 1.00 82.12 79 CYS A N 1
ATOM 626 C CA . CYS A 1 79 ? -1.301 -13.807 10.370 1.00 82.12 79 CYS A CA 1
ATOM 627 C C . CYS A 1 79 ? -1.203 -12.592 11.308 1.00 82.12 79 CYS A C 1
ATOM 629 O O . CYS A 1 79 ? -0.853 -12.773 12.476 1.00 82.12 79 CYS A O 1
ATOM 631 N N . ASP A 1 80 ? -1.494 -11.387 10.810 1.00 66.81 80 ASP A N 1
ATOM 632 C CA . ASP A 1 80 ? -1.594 -10.169 11.613 1.00 66.81 80 ASP A CA 1
ATOM 633 C C . ASP A 1 80 ? -2.766 -10.306 12.618 1.00 66.81 80 ASP A C 1
ATOM 635 O O . ASP A 1 80 ? -3.856 -10.731 12.215 1.00 66.81 80 ASP A O 1
ATOM 639 N N . PRO A 1 81 ? -2.535 -10.057 13.922 1.00 57.09 81 PRO A N 1
ATOM 640 C CA . PRO A 1 81 ? -3.502 -10.318 14.992 1.00 57.09 81 PRO A CA 1
ATOM 641 C C . PRO A 1 81 ? -4.732 -9.397 15.019 1.00 57.09 81 PRO A C 1
ATOM 643 O O . PRO A 1 81 ? -4.638 -8.216 14.620 1.00 57.09 81 PRO A O 1
#

Organism: Pheucticus melanocephalus (NCBI:txid371919)

Radius of gyration: 12.39 Å; chains: 1; bounding box: 25×33×31 Å

pLDDT: mean 87.73, std 12.62, range [49.06, 97.88]

Secondary structure (DSSP, 8-state):
--HHHHHHS---HHHHHHHHHHHHHHHHHHSS-TT-BTB-S-TT-----TTS-HHHHHHHHHHT-SSGGGSPPHHHHHT--

Sequence (81 aa):
APPEWTHFGWYHGEAATIWSLGILLHQMVCGEHPFSRGQGNSWGQLSLPQGLSQECKDLIRWCLSVNSLDRPTLEDLFCDP